Protein AF-A0AB39XCY2-F1 (afdb_monomer_lite)

Sequence (171 aa):
MATLGRAALGIFSALTLSGDTPQENKEQITVFRGTTFTDEHQVHDETGLLMSEAARRAYNEEMYISGDTGKAILAASRENLVCHSELLRKYGGETALAVAQSDGSFTSKEYPRSMFSVTTNESVARRFANGPGGKVYSATIPKGMLVRQPLSSSNESEYFVRGMWKFEELK

pLDDT: mean 83.66, std 20.18, range [32.53, 98.25]

Radius of gyration: 16.23 Å; chains: 1; bounding box: 49×41×36 Å

Secondary structure (DSSP, 8-state):
----------------SSS-PPP----EEEEEEEE--HHHHHHHHHHSEEE-HHHHHHHHHHHHHH--HHHHHHHHHHHHHHHHHHHHHHHTSHHHHHHHHHHS---TTTS--SEEEEES-HHHHHHHT-STT-EEEEEEEEGGGEEEP--TTS-S-EEEEESEEE-EEE-

Organism: NCBI:txid3237706

Structure (mmCIF, N/CA/C/O backbone):
data_AF-A0AB39XCY2-F1
#
_entry.id   AF-A0AB39XCY2-F1
#
loop_
_atom_site.group_PDB
_atom_site.id
_atom_site.type_symbol
_atom_site.label_atom_id
_atom_site.label_alt_id
_atom_site.label_comp_id
_atom_site.label_asym_id
_atom_site.label_entity_id
_atom_site.label_seq_id
_atom_site.pdbx_PDB_ins_code
_atom_site.Cartn_x
_atom_site.Cartn_y
_atom_site.Cartn_z
_atom_site.occupancy
_atom_site.B_iso_or_equiv
_atom_site.auth_seq_id
_atom_site.auth_comp_id
_atom_site.auth_asym_id
_atom_site.auth_atom_id
_atom_site.pdbx_PDB_model_num
ATOM 1 N N . MET A 1 1 ? -33.789 20.442 -12.674 1.00 39.72 1 MET A N 1
ATOM 2 C CA . MET A 1 1 ? -33.235 19.649 -11.559 1.00 39.72 1 MET A CA 1
ATOM 3 C C . MET A 1 1 ? -32.970 18.248 -12.076 1.00 39.72 1 MET A C 1
ATOM 5 O O . MET A 1 1 ? -33.926 17.557 -12.395 1.00 39.72 1 MET A O 1
ATOM 9 N N . ALA A 1 2 ? -31.705 17.870 -12.242 1.00 33.59 2 ALA A N 1
ATOM 10 C CA . ALA A 1 2 ? -31.316 16.525 -12.648 1.00 33.59 2 ALA A CA 1
ATOM 11 C C . ALA A 1 2 ? -30.176 16.069 -11.734 1.00 33.59 2 ALA A C 1
ATOM 13 O O . ALA A 1 2 ? -29.090 16.644 -11.735 1.00 33.59 2 ALA A O 1
ATOM 14 N N . THR A 1 3 ? -30.487 15.085 -10.899 1.00 37.97 3 THR A N 1
ATOM 15 C CA . THR A 1 3 ? -29.592 14.441 -9.942 1.00 37.97 3 THR A CA 1
ATOM 16 C C . THR A 1 3 ? -28.646 13.519 -10.710 1.00 37.97 3 THR A C 1
ATOM 18 O O . THR A 1 3 ? -29.040 12.427 -11.113 1.00 37.97 3 THR A O 1
ATOM 21 N N . LEU A 1 4 ? -27.411 13.963 -10.956 1.00 39.69 4 LEU A N 1
ATOM 22 C CA . LEU A 1 4 ? -26.360 13.112 -11.516 1.00 39.69 4 LEU A CA 1
ATOM 23 C C . LEU A 1 4 ? -25.779 12.231 -10.408 1.00 39.69 4 LEU A C 1
ATOM 25 O O . LEU A 1 4 ? -25.263 12.706 -9.397 1.00 39.69 4 LEU A O 1
ATOM 29 N N . GLY A 1 5 ? -25.970 10.929 -10.607 1.00 32.53 5 GLY A N 1
ATOM 30 C CA . GLY A 1 5 ? -25.652 9.864 -9.676 1.00 32.53 5 GLY A CA 1
ATOM 31 C C . GLY A 1 5 ? -24.167 9.741 -9.358 1.00 32.53 5 GLY A C 1
ATOM 32 O O . GLY A 1 5 ? -23.288 10.006 -10.175 1.00 32.53 5 GLY A O 1
ATOM 33 N N . ARG A 1 6 ? -23.929 9.274 -8.131 1.00 37.12 6 ARG A N 1
ATOM 34 C CA . ARG A 1 6 ? -22.653 8.790 -7.606 1.00 37.12 6 ARG A CA 1
ATOM 35 C C . ARG A 1 6 ? -22.004 7.816 -8.594 1.00 37.12 6 ARG A C 1
ATOM 37 O O . ARG A 1 6 ? -22.466 6.688 -8.743 1.00 37.12 6 ARG A O 1
ATOM 44 N N . ALA A 1 7 ? -20.913 8.242 -9.222 1.00 34.59 7 ALA A N 1
ATOM 45 C CA . ALA A 1 7 ? -20.006 7.349 -9.923 1.00 34.59 7 ALA A CA 1
ATOM 46 C C . ALA A 1 7 ? -19.269 6.493 -8.884 1.00 34.59 7 ALA A C 1
ATOM 48 O O . ALA A 1 7 ? -18.389 6.968 -8.166 1.00 34.59 7 ALA A O 1
ATOM 49 N N . ALA A 1 8 ? -19.661 5.226 -8.782 1.00 35.00 8 ALA A N 1
ATOM 50 C CA . ALA A 1 8 ? -18.823 4.202 -8.192 1.00 35.00 8 ALA A CA 1
ATOM 51 C C . ALA A 1 8 ? -17.599 4.036 -9.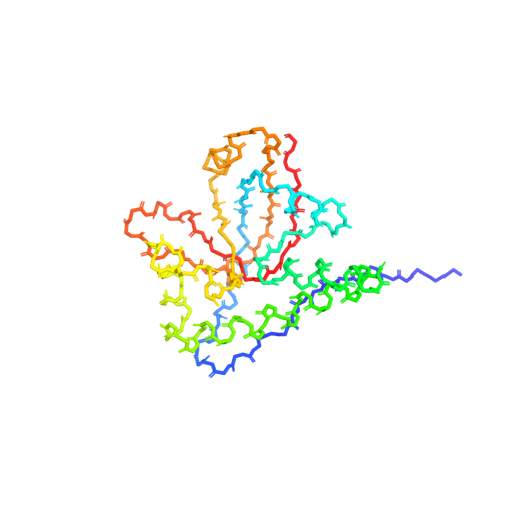106 1.00 35.00 8 ALA A C 1
ATOM 53 O O . ALA A 1 8 ? -17.699 3.422 -10.168 1.00 35.00 8 ALA A O 1
ATOM 54 N N . LEU A 1 9 ? -16.454 4.604 -8.714 1.00 34.31 9 LEU A N 1
ATOM 55 C CA . LEU A 1 9 ? -15.148 4.230 -9.260 1.00 34.31 9 LEU A CA 1
ATOM 56 C C . LEU A 1 9 ? -14.834 2.792 -8.811 1.00 34.31 9 LEU A C 1
ATOM 58 O O . LEU A 1 9 ? -14.054 2.547 -7.897 1.00 34.31 9 LEU A O 1
ATOM 62 N N . GLY A 1 10 ? -15.510 1.829 -9.434 1.00 33.56 10 GLY A N 1
ATOM 63 C CA . GLY A 1 10 ? -15.121 0.431 -9.430 1.00 33.56 10 GLY A CA 1
ATOM 64 C C . GLY A 1 10 ? -13.986 0.268 -10.427 1.00 33.56 10 GLY A C 1
ATOM 65 O O . GLY A 1 10 ? -14.223 0.139 -11.625 1.00 33.56 10 GLY A O 1
ATOM 66 N N . ILE A 1 11 ? -12.750 0.316 -9.936 1.00 40.50 11 ILE A N 1
ATOM 67 C CA . ILE A 1 11 ? -11.556 -0.035 -10.705 1.00 40.50 11 ILE A CA 1
ATOM 68 C C . ILE A 1 11 ? -11.608 -1.552 -10.932 1.00 40.50 11 ILE A C 1
ATOM 70 O O . ILE A 1 11 ? -11.100 -2.338 -10.141 1.00 40.50 11 ILE A O 1
ATOM 74 N N . PHE A 1 12 ? -12.289 -1.963 -12.000 1.00 41.84 12 PHE A N 1
ATOM 75 C CA . PHE A 1 12 ? -12.310 -3.327 -12.513 1.00 41.84 12 PHE A CA 1
ATOM 76 C C . PHE A 1 12 ? -11.740 -3.304 -13.925 1.00 41.84 12 PHE A C 1
ATOM 78 O O . PHE A 1 12 ? -12.428 -2.901 -14.858 1.00 41.84 12 PHE A O 1
ATOM 85 N N . SER A 1 13 ? -10.485 -3.726 -14.078 1.00 39.88 13 SER A N 1
ATOM 86 C CA . SER A 1 13 ? -9.981 -4.397 -15.285 1.00 39.88 13 SER A CA 1
ATOM 87 C C . SER A 1 13 ? -8.555 -4.883 -15.046 1.00 39.88 13 SER A C 1
ATOM 89 O O . SER A 1 13 ? -7.586 -4.179 -15.308 1.00 39.88 13 SER A O 1
ATOM 91 N N . ALA A 1 14 ? -8.442 -6.115 -14.561 1.00 38.50 14 ALA A N 1
ATOM 92 C CA . ALA A 1 14 ? -7.258 -6.944 -14.749 1.00 38.50 14 ALA A CA 1
ATOM 93 C C . ALA A 1 14 ? -7.716 -8.410 -14.852 1.00 38.50 14 ALA A C 1
ATOM 95 O O . ALA A 1 14 ? -7.595 -9.178 -13.904 1.00 38.50 14 ALA A O 1
ATOM 96 N N . LEU A 1 15 ? -8.305 -8.774 -15.998 1.00 40.78 15 LEU A N 1
ATOM 97 C CA . LEU A 1 15 ? -8.417 -10.170 -16.439 1.00 40.78 15 LEU A CA 1
ATOM 98 C C . LEU A 1 15 ? -7.172 -10.474 -17.293 1.00 40.78 15 LEU A C 1
ATOM 100 O O . LEU A 1 15 ? -7.006 -9.900 -18.365 1.00 40.78 15 LEU A O 1
ATOM 104 N N . THR A 1 16 ? -6.144 -11.090 -16.702 1.00 43.50 16 THR A N 1
ATOM 105 C CA . THR A 1 16 ? -5.833 -12.541 -16.695 1.00 43.50 16 THR A CA 1
ATOM 106 C C . THR A 1 16 ? -5.201 -13.045 -17.999 1.00 43.50 16 THR A C 1
ATOM 108 O O . THR A 1 16 ? -5.905 -13.456 -18.918 1.00 43.50 16 THR A O 1
ATOM 111 N N . LEU A 1 17 ? -3.859 -13.084 -18.031 1.00 35.25 17 LEU A N 1
ATOM 112 C CA . LEU A 1 17 ? -3.069 -13.897 -18.975 1.00 35.25 17 LEU A CA 1
ATOM 113 C C . LEU A 1 17 ? -2.401 -15.119 -18.305 1.00 35.25 17 LEU A C 1
ATOM 115 O O . LEU A 1 17 ? -1.628 -15.833 -18.934 1.00 35.25 17 LEU A O 1
ATOM 119 N N . SER A 1 18 ? -2.699 -15.371 -17.031 1.00 42.78 18 SER A N 1
ATOM 120 C CA . SER A 1 18 ? -2.378 -16.610 -16.320 1.00 42.78 18 SER A CA 1
ATOM 121 C C . SER A 1 18 ? -3.700 -17.305 -16.019 1.00 42.78 18 SER A C 1
ATOM 123 O O . SER A 1 18 ? -4.590 -16.675 -15.454 1.00 42.78 18 SER A O 1
ATOM 125 N N . GLY A 1 19 ? -3.858 -18.567 -16.419 1.00 38.28 19 GLY A N 1
ATOM 126 C CA . GLY A 1 19 ? -5.100 -19.353 -16.326 1.00 38.28 19 GLY A CA 1
ATOM 127 C C . GLY A 1 19 ? -5.660 -19.611 -14.919 1.00 38.28 19 GLY A C 1
ATOM 128 O O . GLY A 1 19 ? -6.520 -20.470 -14.775 1.00 38.28 19 GLY A O 1
ATOM 129 N N . ASP A 1 20 ? -5.226 -18.861 -13.910 1.00 40.34 20 ASP A N 1
ATOM 130 C CA . ASP A 1 20 ? -5.837 -18.791 -12.589 1.00 40.34 20 ASP A CA 1
ATOM 131 C C .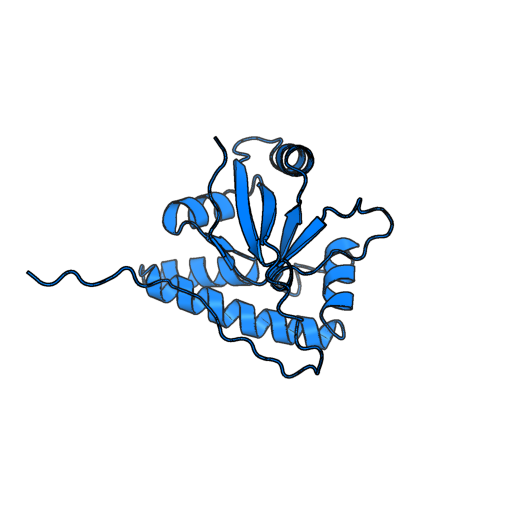 ASP A 1 20 ? -6.778 -17.587 -12.562 1.00 40.34 20 ASP A C 1
ATOM 133 O O . ASP A 1 20 ? -6.404 -16.476 -12.186 1.00 40.34 20 ASP A O 1
ATOM 137 N N . THR A 1 21 ? -8.015 -17.776 -13.022 1.00 47.56 21 THR A N 1
ATOM 138 C CA . THR A 1 21 ? -9.059 -16.779 -12.763 1.00 47.56 21 THR A CA 1
ATOM 139 C C . THR A 1 21 ? -9.325 -16.795 -11.257 1.00 47.56 21 THR A C 1
ATOM 141 O O . THR A 1 21 ? -9.702 -17.853 -10.743 1.00 47.56 21 THR A O 1
ATOM 144 N N . PRO A 1 22 ? -9.151 -15.678 -10.524 1.00 50.78 22 PRO A N 1
ATOM 145 C CA . PRO A 1 22 ? -9.554 -15.632 -9.128 1.00 50.78 22 PRO A CA 1
ATOM 146 C C . PRO A 1 22 ? -11.038 -15.991 -9.074 1.00 50.78 22 PRO A C 1
ATOM 148 O O . PRO A 1 22 ? -11.855 -15.322 -9.710 1.00 50.78 22 PRO A O 1
ATOM 151 N N . GLN A 1 23 ? -11.399 -17.071 -8.373 1.00 50.81 23 GLN A N 1
ATOM 152 C CA . GLN A 1 23 ? -12.803 -17.334 -8.066 1.00 50.81 23 GLN A CA 1
ATOM 153 C C . GLN A 1 23 ? -13.373 -16.048 -7.459 1.00 50.81 23 GLN A C 1
ATOM 155 O O . GLN A 1 23 ? -12.795 -15.524 -6.503 1.00 50.81 23 GLN A O 1
ATOM 160 N N . GLU A 1 24 ? -14.479 -15.532 -8.014 1.00 57.38 24 GLU A N 1
ATOM 161 C CA . GLU A 1 24 ? -15.250 -14.435 -7.418 1.00 57.38 24 GLU A CA 1
ATOM 162 C C . GLU A 1 24 ? -15.829 -14.915 -6.078 1.00 57.38 24 GLU A C 1
ATOM 164 O O . GLU A 1 24 ? -17.021 -15.187 -5.934 1.00 57.38 24 GLU A O 1
ATOM 169 N N . ASN A 1 25 ? -14.979 -15.054 -5.064 1.00 67.81 25 ASN A N 1
ATOM 170 C CA . ASN A 1 25 ? -15.431 -15.199 -3.705 1.00 67.81 25 ASN A CA 1
ATOM 171 C C . ASN A 1 25 ? -15.914 -13.817 -3.252 1.00 67.81 25 ASN A C 1
ATOM 173 O O . ASN A 1 25 ? -15.118 -12.932 -2.925 1.00 67.81 25 ASN A O 1
ATOM 177 N N . LYS A 1 26 ? -17.238 -13.648 -3.298 1.00 79.44 26 LYS A N 1
ATOM 178 C CA . LYS A 1 26 ? -17.954 -12.430 -2.895 1.00 79.44 26 LYS A CA 1
ATOM 179 C C . LYS A 1 26 ? -18.053 -12.273 -1.377 1.00 79.44 26 LYS A C 1
ATOM 181 O O . LYS A 1 26 ? -18.584 -11.258 -0.929 1.00 79.44 26 LYS A O 1
ATOM 186 N N . GLU A 1 27 ? -17.563 -13.247 -0.604 1.00 89.44 27 GLU A N 1
ATOM 187 C CA . GLU A 1 27 ? -17.398 -13.135 0.845 1.00 89.44 27 GLU A CA 1
ATOM 188 C C . GLU A 1 27 ? -16.601 -11.866 1.153 1.00 89.44 27 GLU A C 1
ATOM 190 O O . GLU A 1 27 ? -15.465 -11.695 0.708 1.00 89.44 27 GLU A O 1
ATOM 195 N N . GLN A 1 28 ? -17.237 -10.948 1.870 1.00 93.06 28 GLN A N 1
ATOM 196 C CA . GLN A 1 28 ? -16.620 -9.705 2.303 1.00 93.06 28 GLN A CA 1
ATOM 197 C C . GLN A 1 28 ? -15.853 -9.968 3.590 1.00 93.06 28 GLN A C 1
ATOM 199 O O . GLN A 1 28 ? -16.388 -10.576 4.516 1.00 93.06 28 GLN A O 1
ATOM 204 N N . ILE A 1 29 ? -14.619 -9.484 3.659 1.00 94.56 29 ILE A N 1
ATOM 205 C CA . ILE A 1 29 ? -13.795 -9.586 4.855 1.00 94.56 29 ILE A CA 1
ATOM 206 C C . ILE A 1 29 ? -13.244 -8.214 5.227 1.00 94.56 29 ILE A C 1
ATOM 208 O O . ILE A 1 29 ? -12.824 -7.437 4.366 1.00 94.56 29 ILE A O 1
ATOM 212 N N . THR A 1 30 ? -13.265 -7.911 6.522 1.00 96.25 30 THR A N 1
ATOM 213 C CA . THR A 1 30 ? -12.646 -6.698 7.052 1.00 96.25 30 THR A CA 1
ATOM 214 C C . THR A 1 30 ? -11.159 -6.936 7.241 1.00 96.25 30 THR A C 1
ATOM 216 O O . THR A 1 30 ? -10.746 -7.891 7.900 1.00 96.25 30 THR A O 1
ATOM 219 N N . VAL A 1 31 ? -10.357 -6.046 6.672 1.00 96.69 31 VAL A N 1
ATOM 220 C CA . VAL A 1 31 ? -8.906 -6.039 6.813 1.00 96.69 31 VAL A CA 1
ATOM 221 C C . VAL A 1 31 ? -8.434 -4.704 7.365 1.00 96.69 31 VAL A C 1
ATOM 223 O O . VAL A 1 31 ? -9.082 -3.669 7.207 1.00 96.69 31 VAL A O 1
ATOM 226 N N . PHE A 1 32 ? -7.266 -4.740 7.984 1.00 97.50 32 PHE A N 1
ATOM 227 C CA . PHE A 1 32 ? -6.636 -3.643 8.686 1.00 97.50 32 PHE A CA 1
ATOM 228 C C . PHE A 1 32 ? -5.200 -3.464 8.205 1.00 97.50 32 PHE A C 1
ATOM 230 O O . PHE A 1 32 ? -4.490 -4.434 7.927 1.00 97.50 32 PHE A O 1
ATOM 237 N N . ARG A 1 33 ? -4.743 -2.217 8.153 1.00 96.69 33 ARG A N 1
ATOM 238 C CA . ARG A 1 33 ? -3.347 -1.866 7.893 1.00 96.69 33 ARG A CA 1
ATOM 239 C C . ARG A 1 33 ? -2.883 -0.872 8.938 1.00 96.69 33 ARG A C 1
ATOM 241 O O . ARG A 1 33 ? -3.416 0.225 9.013 1.00 96.69 33 ARG A O 1
ATOM 248 N N . GLY A 1 34 ? -1.883 -1.253 9.719 1.00 96.56 34 GLY A N 1
ATOM 249 C CA . GLY A 1 34 ? -1.138 -0.313 10.546 1.00 96.56 34 GLY A CA 1
ATOM 250 C C . GLY A 1 34 ? 0.147 0.085 9.849 1.00 96.56 34 GLY A C 1
ATOM 251 O O . GLY A 1 34 ? 0.808 -0.764 9.250 1.00 96.56 34 GLY A O 1
ATOM 252 N N . THR A 1 35 ? 0.485 1.364 9.900 1.00 95.50 35 THR A N 1
ATOM 253 C CA . THR A 1 35 ? 1.677 1.898 9.241 1.00 95.50 35 THR A CA 1
ATOM 254 C C . THR A 1 35 ? 2.128 3.174 9.940 1.00 95.50 35 THR A C 1
ATOM 256 O O . THR A 1 35 ? 1.311 3.883 10.525 1.00 95.50 35 THR A O 1
ATOM 259 N N . THR A 1 36 ? 3.427 3.448 9.892 1.00 95.38 36 THR A N 1
ATOM 260 C CA . THR A 1 36 ? 4.050 4.702 10.349 1.00 95.38 36 THR A CA 1
ATOM 261 C C . THR A 1 36 ? 4.637 5.494 9.177 1.00 95.38 36 THR A C 1
ATOM 263 O O . THR A 1 36 ? 5.393 6.444 9.377 1.00 95.38 36 THR A O 1
ATOM 266 N N . PHE A 1 37 ? 4.368 5.071 7.935 1.00 92.19 37 PHE A N 1
ATOM 267 C CA . PHE A 1 37 ? 4.915 5.715 6.747 1.00 92.19 37 PHE A CA 1
ATOM 268 C C . PHE A 1 37 ? 4.154 7.004 6.433 1.00 92.19 37 PHE A C 1
ATOM 270 O O . PHE A 1 37 ? 3.038 6.959 5.920 1.00 92.19 37 PHE A O 1
ATOM 277 N N . THR A 1 38 ? 4.806 8.147 6.651 1.00 92.69 38 THR A N 1
ATOM 278 C CA . THR A 1 38 ? 4.250 9.484 6.386 1.00 92.69 38 THR A CA 1
ATOM 279 C C . THR A 1 38 ? 3.666 9.621 4.982 1.00 92.69 38 THR A C 1
ATOM 281 O O . THR A 1 38 ? 2.550 10.106 4.839 1.00 92.69 38 THR A O 1
ATOM 284 N N . ASP A 1 39 ? 4.356 9.120 3.955 1.00 91.88 39 ASP A N 1
ATOM 285 C CA . ASP A 1 39 ? 3.870 9.200 2.573 1.00 91.88 39 ASP A CA 1
ATOM 286 C C . ASP A 1 39 ? 2.583 8.386 2.349 1.00 91.88 39 ASP A C 1
ATOM 288 O O . ASP A 1 39 ? 1.769 8.743 1.506 1.00 91.88 39 ASP A O 1
ATOM 292 N N . GLU A 1 40 ? 2.377 7.274 3.072 1.00 94.25 40 GLU A N 1
ATOM 293 C CA . GLU A 1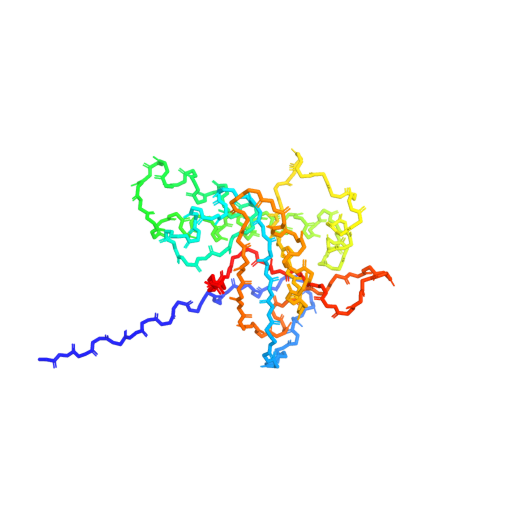 40 ? 1.085 6.566 3.022 1.00 94.25 40 GLU A CA 1
ATOM 294 C C . GLU A 1 40 ? -0.025 7.396 3.664 1.00 94.25 40 GLU A C 1
ATOM 296 O O . GLU A 1 40 ? -1.133 7.430 3.136 1.00 94.25 40 GLU A O 1
ATOM 301 N N . HIS A 1 41 ? 0.274 8.079 4.771 1.00 95.69 41 HIS A N 1
ATOM 302 C CA . HIS A 1 41 ? -0.685 8.952 5.442 1.00 95.69 41 HIS A CA 1
ATOM 303 C C . HIS A 1 41 ? -1.089 10.125 4.558 1.00 95.69 41 HIS A C 1
ATOM 305 O O . HIS A 1 41 ? -2.278 10.361 4.387 1.00 95.69 41 HIS A O 1
ATOM 311 N N . GLN A 1 42 ? -0.118 10.800 3.941 1.00 95.25 42 GLN A N 1
ATOM 312 C CA . GLN A 1 42 ? -0.382 11.930 3.058 1.00 95.25 42 GLN A CA 1
ATOM 313 C C . GLN A 1 42 ? -1.265 11.527 1.869 1.00 95.25 42 GLN A C 1
ATOM 315 O O . GLN A 1 42 ? -2.288 12.158 1.617 1.00 95.25 42 GLN A O 1
ATOM 320 N N . VAL A 1 43 ? -0.903 10.454 1.159 1.00 96.25 43 VAL A N 1
ATOM 321 C CA . VAL A 1 43 ? -1.686 9.992 0.003 1.00 96.25 43 VAL A CA 1
ATOM 322 C C . VAL A 1 43 ? -3.096 9.577 0.419 1.00 96.25 43 VAL A C 1
ATOM 324 O O . VAL A 1 43 ? -4.057 9.843 -0.307 1.00 96.25 43 VAL A O 1
ATOM 327 N N . HIS A 1 44 ? -3.249 8.963 1.593 1.00 97.75 44 HIS A N 1
ATOM 328 C CA . HIS A 1 44 ? -4.566 8.637 2.130 1.00 97.75 44 HIS A CA 1
ATOM 329 C C . HIS A 1 44 ? -5.379 9.887 2.477 1.00 97.75 44 HIS A C 1
ATOM 331 O O . HIS A 1 44 ? -6.538 9.964 2.078 1.00 97.75 44 HIS A O 1
ATOM 337 N N . ASP A 1 45 ? -4.785 10.882 3.133 1.00 96.88 45 ASP A N 1
ATOM 338 C CA . ASP A 1 45 ? -5.466 12.131 3.492 1.00 96.88 45 ASP A CA 1
ATOM 339 C C . ASP A 1 45 ? -5.950 12.889 2.231 1.00 96.88 45 ASP A C 1
ATOM 341 O O . ASP A 1 45 ? -7.023 13.495 2.237 1.00 96.88 45 ASP A O 1
ATOM 345 N N . GLU A 1 46 ? -5.204 12.806 1.123 1.00 95.25 46 GLU A N 1
ATOM 346 C CA . GLU A 1 46 ? -5.544 13.433 -0.163 1.00 95.25 46 GLU A CA 1
ATOM 347 C C . GLU A 1 46 ? -6.602 12.659 -0.973 1.00 95.25 46 GLU A C 1
ATOM 349 O O . GLU A 1 46 ? -7.421 13.263 -1.668 1.00 95.25 46 GLU A O 1
ATOM 354 N N . THR A 1 47 ? -6.588 11.322 -0.922 1.00 96.88 47 THR A N 1
ATOM 355 C CA . THR A 1 47 ? -7.333 10.480 -1.886 1.00 96.88 47 THR A CA 1
ATOM 356 C C . THR A 1 47 ? -8.312 9.487 -1.255 1.00 96.88 47 THR A C 1
ATOM 358 O O . THR A 1 47 ? -9.186 8.944 -1.935 1.00 96.88 47 THR A O 1
ATOM 361 N N . GLY A 1 48 ? -8.166 9.201 0.037 1.00 97.56 48 GLY A N 1
ATOM 362 C CA . GLY A 1 48 ? -8.807 8.086 0.736 1.00 97.56 48 GLY A CA 1
ATOM 363 C C . GLY A 1 48 ? -8.273 6.702 0.342 1.00 97.56 48 GLY A C 1
ATOM 364 O O . GLY A 1 48 ? -8.855 5.687 0.737 1.00 97.56 48 GLY A O 1
ATOM 365 N N . LEU A 1 49 ? -7.204 6.629 -0.457 1.00 97.94 49 LEU A N 1
ATOM 366 C CA . LEU A 1 49 ? -6.604 5.382 -0.926 1.00 97.94 49 LEU A CA 1
ATOM 367 C C . LEU A 1 49 ? -5.340 5.053 -0.131 1.00 97.94 49 LEU A C 1
ATOM 369 O O . LEU A 1 49 ? -4.513 5.919 0.137 1.00 97.94 49 LEU A O 1
ATOM 373 N N . LEU A 1 50 ? -5.153 3.770 0.169 1.00 97.94 50 LEU A N 1
ATOM 374 C CA . LEU A 1 50 ? -3.827 3.225 0.442 1.00 97.94 50 LEU A CA 1
ATOM 375 C C . LEU A 1 50 ? -3.294 2.600 -0.837 1.00 97.94 50 LEU A C 1
ATOM 377 O O . LEU A 1 50 ? -4.034 1.942 -1.571 1.00 97.94 50 LEU A O 1
ATOM 381 N N . MET A 1 51 ? -2.011 2.825 -1.099 1.00 97.75 51 MET A N 1
ATOM 382 C CA . MET A 1 51 ? -1.345 2.455 -2.339 1.00 97.75 51 MET A CA 1
ATOM 383 C C . MET A 1 51 ? -0.130 1.574 -2.049 1.00 97.75 51 MET A C 1
ATOM 385 O O . MET A 1 51 ? 0.573 1.756 -1.055 1.00 97.75 51 MET A O 1
ATOM 389 N N . SER A 1 52 ? 0.136 0.635 -2.951 1.00 95.75 52 SER A N 1
ATOM 390 C CA . SER A 1 52 ? 1.386 -0.105 -3.027 1.00 95.75 52 SER A CA 1
ATOM 391 C C . SER A 1 52 ? 2.540 0.867 -3.257 1.00 95.75 52 SER A C 1
ATOM 393 O O . SER A 1 52 ? 2.360 2.019 -3.653 1.00 95.75 52 SER A O 1
ATOM 395 N N . GLU A 1 53 ? 3.758 0.398 -3.034 1.00 94.88 53 GLU A N 1
ATOM 396 C CA . GLU A 1 53 ? 4.946 1.221 -3.222 1.00 94.88 53 GLU A CA 1
ATOM 397 C C . GLU A 1 53 ? 5.098 1.695 -4.677 1.00 94.88 53 GLU A C 1
ATOM 399 O O . GLU A 1 53 ? 5.403 2.866 -4.901 1.00 94.88 53 GLU A O 1
ATOM 404 N N . ALA A 1 54 ? 4.827 0.821 -5.654 1.00 95.81 54 ALA A N 1
ATOM 405 C CA . ALA A 1 54 ? 4.848 1.169 -7.076 1.00 95.81 54 ALA A CA 1
ATOM 406 C C . ALA A 1 54 ? 3.792 2.235 -7.414 1.00 95.81 54 ALA A C 1
ATOM 408 O O . ALA A 1 54 ? 4.115 3.257 -8.017 1.00 95.81 54 ALA A O 1
ATOM 409 N N . ALA A 1 55 ? 2.553 2.035 -6.952 1.00 97.56 55 ALA A N 1
ATOM 410 C CA . ALA A 1 55 ? 1.459 2.980 -7.162 1.00 97.56 55 ALA A CA 1
ATOM 411 C C . ALA A 1 55 ? 1.761 4.347 -6.530 1.00 97.56 55 ALA A C 1
ATOM 413 O O . ALA A 1 55 ? 1.626 5.377 -7.185 1.00 97.56 55 ALA A O 1
ATOM 414 N N . ARG A 1 56 ? 2.226 4.363 -5.277 1.00 96.62 56 ARG A N 1
ATOM 415 C CA . ARG A 1 56 ? 2.519 5.593 -4.532 1.00 96.62 56 ARG A CA 1
ATOM 416 C C . ARG A 1 56 ? 3.641 6.410 -5.173 1.00 96.62 56 ARG A C 1
ATOM 418 O O . ARG A 1 56 ? 3.549 7.631 -5.226 1.00 96.62 56 ARG A O 1
ATOM 425 N N . ARG A 1 57 ? 4.692 5.753 -5.679 1.00 95.88 57 ARG A N 1
ATOM 426 C CA . ARG A 1 57 ? 5.785 6.437 -6.390 1.00 95.88 57 ARG A C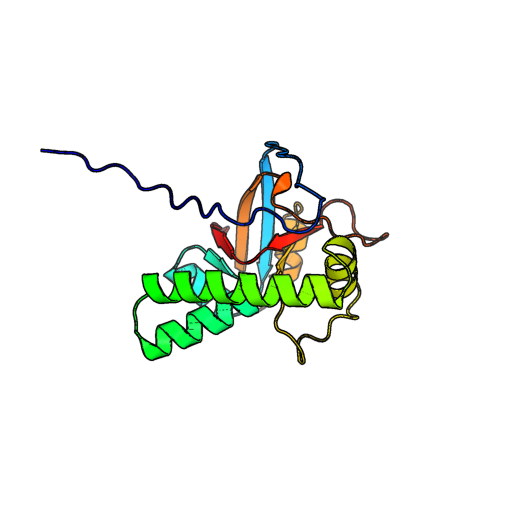A 1
ATOM 427 C C . ARG A 1 57 ? 5.274 7.157 -7.637 1.00 95.88 57 ARG A C 1
ATOM 429 O O . ARG A 1 57 ? 5.541 8.344 -7.783 1.00 95.88 57 ARG A O 1
ATOM 436 N N . ALA A 1 58 ? 4.499 6.466 -8.473 1.00 97.25 58 ALA A N 1
ATOM 437 C CA . ALA A 1 58 ? 3.910 7.060 -9.672 1.00 97.25 58 ALA A CA 1
ATOM 438 C C . ALA A 1 58 ? 2.876 8.150 -9.354 1.00 97.25 58 ALA A C 1
ATOM 440 O O . ALA A 1 58 ? 2.830 9.159 -10.051 1.00 97.25 58 ALA A O 1
ATOM 441 N N . TYR A 1 59 ? 2.087 7.986 -8.285 1.00 98.25 59 TYR A N 1
ATOM 442 C CA . TYR A 1 59 ? 1.195 9.040 -7.797 1.00 98.25 59 TYR A CA 1
ATOM 443 C C . TYR A 1 59 ? 1.983 10.313 -7.466 1.00 98.25 59 TYR A C 1
ATOM 445 O O . TYR A 1 59 ? 1.673 11.377 -7.992 1.00 98.25 59 TYR A O 1
ATOM 453 N N . ASN A 1 60 ? 3.029 10.202 -6.642 1.00 96.88 60 ASN A N 1
ATOM 454 C CA . ASN A 1 60 ? 3.825 11.352 -6.208 1.00 96.88 60 ASN A CA 1
ATOM 455 C C . ASN A 1 60 ? 4.534 12.047 -7.381 1.00 96.88 60 ASN A C 1
ATOM 457 O O . ASN A 1 60 ? 4.596 13.275 -7.423 1.00 96.88 60 ASN A O 1
ATOM 461 N N . GLU A 1 61 ? 5.051 11.276 -8.338 1.00 97.44 61 GLU A N 1
ATOM 462 C CA . GLU A 1 61 ? 5.699 11.811 -9.538 1.00 97.44 61 GLU A CA 1
ATOM 463 C C . GLU A 1 61 ? 4.710 12.574 -10.430 1.00 97.44 61 GLU A C 1
ATOM 465 O O . GLU A 1 61 ? 4.958 13.724 -10.791 1.00 97.44 61 GLU A O 1
ATOM 470 N N . GLU A 1 62 ? 3.546 11.992 -10.724 1.00 98.12 62 GLU A N 1
ATOM 471 C CA . GLU A 1 62 ? 2.530 12.656 -11.546 1.00 98.12 62 GLU A CA 1
ATOM 472 C C . GLU A 1 62 ? 1.895 13.853 -10.822 1.00 98.12 62 GLU A C 1
ATOM 474 O O . GLU A 1 62 ? 1.588 14.861 -11.462 1.00 98.12 62 GLU A O 1
ATOM 479 N N . MET A 1 63 ? 1.740 13.796 -9.493 1.00 97.88 63 MET A N 1
ATOM 480 C CA . MET A 1 63 ? 1.323 14.951 -8.688 1.00 97.88 63 MET A CA 1
ATOM 481 C C . MET A 1 63 ? 2.329 16.095 -8.793 1.00 97.88 63 MET A C 1
ATOM 483 O O . MET A 1 63 ? 1.923 17.245 -8.945 1.00 97.88 63 MET A O 1
ATOM 487 N N . TYR A 1 64 ? 3.629 15.796 -8.755 1.00 97.00 64 TYR A N 1
ATOM 488 C CA . TYR A 1 64 ? 4.675 16.802 -8.921 1.00 97.00 64 TYR A CA 1
ATOM 489 C C . TYR A 1 64 ? 4.649 17.445 -10.317 1.00 97.00 64 TYR A C 1
ATOM 491 O O . TYR A 1 64 ? 4.832 18.654 -10.443 1.00 97.00 64 TYR A O 1
ATOM 499 N N . ILE A 1 65 ? 4.397 16.652 -11.362 1.00 97.69 65 ILE A N 1
ATOM 500 C CA . ILE A 1 65 ? 4.384 17.118 -12.756 1.00 97.69 65 ILE A CA 1
ATOM 501 C C . ILE A 1 65 ? 3.116 17.917 -13.081 1.00 97.69 65 ILE A C 1
ATOM 503 O O . ILE A 1 65 ? 3.186 18.965 -13.723 1.00 97.69 65 ILE A O 1
ATOM 507 N N . SER A 1 66 ? 1.949 17.399 -12.695 1.00 97.50 66 SER A N 1
ATOM 508 C CA . SER A 1 66 ? 0.654 17.886 -13.184 1.00 97.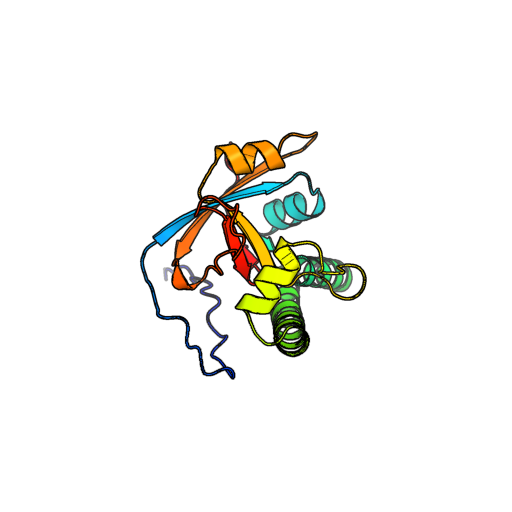50 66 SER A CA 1
ATOM 509 C C . SER A 1 66 ? -0.158 18.665 -12.151 1.00 97.50 66 SER A C 1
ATOM 511 O O . SER A 1 66 ? -1.011 19.463 -12.540 1.00 97.50 66 SER A O 1
ATOM 513 N N . GLY A 1 67 ? 0.063 18.415 -10.856 1.00 96.38 67 GLY A N 1
ATOM 514 C CA . GLY A 1 67 ? -0.793 18.900 -9.771 1.00 96.38 67 GLY A CA 1
ATOM 515 C C . GLY A 1 67 ? -2.229 18.357 -9.796 1.00 96.38 67 GLY A C 1
ATOM 516 O O . GLY A 1 67 ? -3.078 18.870 -9.070 1.00 96.38 67 GLY A O 1
ATOM 517 N N . ASP A 1 68 ? -2.530 17.357 -10.633 1.00 97.50 68 ASP A N 1
ATOM 518 C CA . ASP A 1 68 ? -3.876 16.820 -10.841 1.00 97.50 68 ASP A CA 1
ATOM 519 C C . ASP A 1 68 ? -4.015 15.429 -10.204 1.00 97.50 68 ASP A C 1
ATOM 521 O O . ASP A 1 68 ? -3.474 14.432 -10.692 1.00 97.50 68 ASP A O 1
ATOM 525 N N . THR A 1 69 ? -4.804 15.350 -9.130 1.00 96.88 69 THR A N 1
ATOM 526 C CA . THR A 1 69 ? -5.055 14.108 -8.383 1.00 96.88 69 THR A CA 1
ATOM 527 C C . THR A 1 69 ? -5.662 13.004 -9.252 1.00 96.88 69 THR A C 1
ATOM 529 O O . THR A 1 69 ? -5.342 11.827 -9.079 1.00 96.88 69 THR A O 1
ATOM 532 N N . GLY A 1 70 ? -6.531 13.350 -10.206 1.00 96.12 70 GLY A N 1
ATOM 533 C CA . GLY A 1 70 ? -7.161 12.377 -11.096 1.00 96.12 70 GLY A CA 1
ATOM 534 C C . GLY A 1 70 ? -6.148 11.735 -12.041 1.00 96.12 70 GLY A C 1
ATOM 535 O O . GLY A 1 70 ? -6.125 10.510 -12.183 1.00 96.12 70 GLY A O 1
ATOM 536 N N . LYS A 1 71 ? -5.267 12.543 -12.644 1.00 97.81 71 LYS A N 1
ATOM 537 C CA . LYS A 1 71 ? -4.156 12.039 -13.466 1.00 97.81 71 LYS A CA 1
ATOM 538 C C . LYS A 1 71 ? -3.188 11.198 -12.646 1.00 97.81 71 LYS A C 1
ATOM 540 O O . LYS A 1 71 ? -2.818 10.114 -13.096 1.00 97.81 71 LYS A O 1
ATOM 545 N N . ALA A 1 72 ? -2.855 11.635 -11.435 1.00 98.00 72 ALA A N 1
ATOM 546 C CA . ALA A 1 72 ? -1.948 10.910 -10.556 1.00 98.00 72 ALA A CA 1
ATOM 547 C C . ALA A 1 72 ? -2.482 9.534 -10.140 1.00 98.00 72 ALA A C 1
ATOM 549 O O . ALA A 1 72 ? -1.744 8.550 -10.181 1.00 98.00 72 ALA A O 1
ATOM 550 N N . ILE A 1 73 ? -3.777 9.413 -9.829 1.00 97.81 73 ILE A N 1
ATOM 551 C CA . ILE A 1 73 ? -4.407 8.112 -9.546 1.00 97.81 73 ILE A CA 1
ATOM 552 C C . ILE A 1 73 ? -4.373 7.202 -10.787 1.00 97.81 73 ILE A C 1
ATOM 554 O O . ILE A 1 73 ? -4.109 6.002 -10.674 1.00 97.81 73 ILE A O 1
ATOM 558 N N . LEU A 1 74 ? -4.607 7.749 -11.986 1.00 97.75 74 LEU A N 1
ATOM 559 C CA . LEU A 1 74 ? -4.514 6.976 -13.229 1.00 97.75 74 LEU A CA 1
ATOM 560 C C . LEU A 1 74 ? -3.079 6.504 -13.507 1.00 97.75 74 LEU A C 1
ATOM 562 O O . LEU A 1 74 ? -2.892 5.354 -13.911 1.00 97.75 74 LEU A O 1
ATOM 566 N N . ALA A 1 75 ? -2.076 7.354 -13.271 1.00 97.69 75 ALA A N 1
ATOM 567 C CA . ALA A 1 75 ? -0.663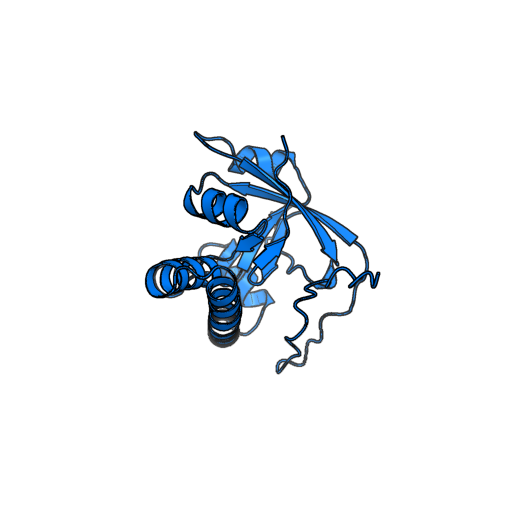 6.997 -13.382 1.00 97.69 75 ALA A CA 1
ATOM 568 C C . ALA A 1 75 ? -0.291 5.888 -12.385 1.00 97.69 75 ALA A C 1
ATOM 570 O O . ALA A 1 75 ? 0.245 4.857 -12.788 1.00 97.69 75 ALA A O 1
ATOM 571 N N . ALA A 1 76 ? -0.688 6.036 -11.118 1.00 97.62 76 ALA A N 1
ATOM 572 C CA . ALA A 1 76 ? -0.495 5.041 -10.065 1.00 97.62 76 ALA A CA 1
ATOM 573 C C . ALA A 1 76 ? -1.087 3.669 -10.423 1.00 97.62 76 ALA A C 1
ATOM 575 O O . ALA A 1 76 ? -0.440 2.635 -10.242 1.00 97.62 76 ALA A O 1
ATOM 576 N N . SER A 1 77 ? -2.307 3.652 -10.971 1.00 97.12 77 SER A N 1
ATOM 577 C CA . SER A 1 77 ? -2.967 2.422 -11.418 1.00 97.12 77 SER A CA 1
ATOM 578 C C . SER A 1 77 ? -2.189 1.722 -12.534 1.00 97.12 77 SER A C 1
ATOM 580 O O . SER A 1 77 ? -1.958 0.513 -12.459 1.00 97.12 77 SER A O 1
ATOM 582 N N . ARG A 1 78 ? -1.775 2.482 -13.557 1.00 97.25 78 ARG A N 1
ATOM 583 C CA . ARG A 1 78 ? -1.046 1.960 -14.721 1.00 97.25 78 ARG A CA 1
ATOM 584 C C . ARG A 1 78 ? 0.316 1.414 -14.326 1.00 97.25 78 ARG A C 1
ATOM 586 O O . ARG A 1 78 ? 0.629 0.279 -14.676 1.00 97.25 78 ARG A O 1
ATOM 593 N N . GLU A 1 79 ? 1.081 2.187 -13.563 1.00 96.69 79 GLU A N 1
ATOM 594 C CA . GLU A 1 79 ? 2.422 1.788 -13.143 1.00 96.69 79 GLU A CA 1
ATOM 595 C C . GLU A 1 79 ? 2.375 0.531 -12.278 1.00 96.69 79 GLU A C 1
ATOM 597 O O . GLU A 1 79 ? 3.132 -0.416 -12.491 1.00 96.69 79 GLU A O 1
ATOM 602 N N . ASN A 1 80 ? 1.421 0.457 -11.346 1.00 97.00 80 ASN A N 1
ATOM 603 C CA . ASN A 1 80 ? 1.271 -0.744 -10.543 1.00 97.00 80 ASN A CA 1
ATOM 604 C C . ASN A 1 80 ? 0.923 -1.971 -11.391 1.00 97.00 80 ASN A C 1
ATOM 606 O O . ASN A 1 80 ? 1.422 -3.051 -11.095 1.00 97.00 80 ASN A O 1
ATOM 610 N N . LEU A 1 81 ? 0.082 -1.839 -12.421 1.00 96.25 81 LEU A N 1
ATOM 611 C CA . LEU A 1 81 ? -0.260 -2.960 -13.299 1.00 96.25 81 LEU A CA 1
ATOM 612 C C . LEU A 1 81 ? 0.969 -3.484 -14.057 1.00 96.25 81 LEU A C 1
ATOM 614 O O . LEU A 1 81 ? 1.176 -4.699 -14.118 1.00 96.25 81 LEU A O 1
ATOM 618 N N . VAL A 1 82 ? 1.789 -2.578 -14.599 1.00 95.69 82 VAL A N 1
ATOM 619 C CA . VAL A 1 82 ? 3.041 -2.924 -15.289 1.00 95.69 82 VAL A CA 1
ATOM 620 C C . VAL A 1 82 ? 3.994 -3.614 -14.316 1.00 95.69 82 VAL A C 1
ATOM 622 O O . VAL A 1 82 ? 4.372 -4.766 -14.538 1.00 95.69 82 VAL A O 1
ATOM 625 N N . CYS A 1 83 ? 4.281 -2.972 -13.183 1.00 95.25 83 CYS A N 1
ATOM 626 C CA . CYS A 1 83 ? 5.160 -3.508 -12.149 1.00 95.25 83 CYS A CA 1
ATOM 627 C C . CYS A 1 83 ? 4.673 -4.867 -11.619 1.00 95.25 83 CYS A C 1
ATOM 629 O O . CYS A 1 83 ? 5.455 -5.807 -11.482 1.00 95.25 83 CYS A O 1
ATOM 631 N N . HIS A 1 84 ? 3.371 -5.022 -11.357 1.00 95.50 84 HIS A N 1
ATOM 632 C CA . HIS A 1 84 ? 2.804 -6.288 -10.896 1.00 95.50 84 HIS A CA 1
ATOM 633 C C . HIS A 1 84 ? 3.009 -7.399 -11.926 1.00 95.50 84 HIS A C 1
ATOM 635 O O . HIS A 1 84 ? 3.466 -8.480 -11.570 1.00 95.50 84 HIS A O 1
ATOM 641 N N . SER A 1 85 ? 2.756 -7.120 -13.205 1.00 95.19 85 SER A N 1
ATOM 642 C CA . SER A 1 85 ? 2.940 -8.093 -14.289 1.00 95.19 85 SER A CA 1
ATOM 643 C C . SER A 1 85 ? 4.401 -8.535 -14.428 1.00 95.19 85 SER A C 1
ATOM 645 O O . SER A 1 85 ? 4.687 -9.722 -14.600 1.00 95.19 85 SER A O 1
ATOM 647 N N . GLU A 1 86 ? 5.347 -7.603 -14.303 1.00 93.69 86 GLU A N 1
ATOM 648 C CA . GLU A 1 86 ? 6.778 -7.916 -14.319 1.00 93.69 86 GLU A CA 1
ATOM 649 C C . GLU A 1 86 ? 7.199 -8.776 -13.129 1.00 93.69 86 GLU A C 1
ATOM 651 O O . GLU A 1 86 ? 7.938 -9.748 -13.300 1.00 93.69 86 GLU A O 1
ATOM 656 N N . LEU A 1 87 ? 6.688 -8.457 -11.940 1.00 93.25 87 LEU A N 1
ATOM 657 C CA . LEU A 1 87 ? 6.939 -9.220 -10.725 1.00 93.25 87 LEU A CA 1
ATOM 658 C C . LEU A 1 87 ? 6.355 -10.634 -10.815 1.00 93.25 87 LEU A C 1
ATOM 660 O O . LEU A 1 87 ? 7.044 -11.594 -10.478 1.00 93.25 87 LEU A O 1
ATOM 664 N N . LEU A 1 88 ? 5.142 -10.796 -11.346 1.00 93.75 88 LEU A N 1
ATOM 665 C CA . LEU A 1 88 ? 4.564 -12.119 -11.595 1.00 93.75 88 LEU A CA 1
ATOM 666 C C . LEU A 1 88 ? 5.449 -12.946 -12.536 1.00 93.75 88 LEU A C 1
ATOM 668 O O . LEU A 1 88 ? 5.701 -14.117 -12.261 1.00 93.75 88 LEU A O 1
ATOM 672 N N . ARG A 1 89 ? 5.983 -12.340 -13.604 1.00 93.38 89 ARG A N 1
ATOM 673 C CA . ARG A 1 89 ? 6.916 -13.016 -14.518 1.00 93.38 89 ARG A CA 1
ATOM 674 C C . ARG A 1 89 ? 8.239 -13.380 -13.836 1.00 93.38 89 ARG A C 1
ATOM 676 O O . ARG A 1 89 ? 8.748 -14.468 -14.082 1.00 93.38 89 ARG A O 1
ATOM 683 N N . LYS A 1 90 ? 8.792 -12.495 -12.998 1.00 90.50 90 LYS A N 1
ATOM 684 C CA . LYS A 1 90 ? 10.063 -12.721 -12.283 1.00 90.50 90 LYS A CA 1
ATOM 685 C C . LYS A 1 90 ? 9.952 -13.856 -11.267 1.00 90.50 90 LYS A C 1
ATOM 687 O O . LYS A 1 90 ? 10.845 -14.694 -11.200 1.00 90.50 90 LYS A O 1
ATOM 692 N N . TYR A 1 91 ? 8.874 -13.876 -10.489 1.00 89.88 91 TYR A N 1
ATOM 693 C CA . TYR A 1 91 ? 8.709 -14.822 -9.386 1.00 89.88 91 TYR A CA 1
ATOM 694 C C . TYR A 1 91 ? 7.945 -16.093 -9.776 1.00 89.88 91 TYR A C 1
ATOM 696 O O . TYR A 1 91 ? 7.945 -17.048 -9.011 1.00 89.88 91 TYR A O 1
ATOM 704 N N . GLY A 1 92 ? 7.348 -16.153 -10.970 1.00 90.94 92 GLY A N 1
ATOM 705 C CA . GLY A 1 92 ? 6.644 -17.346 -11.449 1.00 90.94 92 GLY A CA 1
ATOM 706 C C . GLY A 1 92 ? 5.201 -17.444 -10.953 1.00 90.94 92 GLY A C 1
ATOM 707 O O . GLY A 1 92 ? 4.711 -18.538 -10.693 1.00 90.94 92 GLY A O 1
ATOM 708 N N . GLY A 1 93 ? 4.521 -16.303 -10.821 1.00 91.00 93 GLY A N 1
ATOM 709 C CA . GLY A 1 93 ? 3.113 -16.217 -10.437 1.00 91.00 93 GLY A CA 1
ATOM 710 C C . GLY A 1 93 ? 2.872 -15.584 -9.068 1.00 91.00 93 GLY A C 1
ATOM 711 O O . GLY A 1 93 ? 3.790 -15.166 -8.361 1.00 91.00 93 GLY A O 1
ATOM 712 N N . GLU A 1 94 ? 1.594 -15.483 -8.708 1.00 90.44 94 GLU A N 1
ATOM 713 C CA . GLU A 1 94 ? 1.146 -14.693 -7.560 1.00 90.44 94 GLU A CA 1
ATOM 714 C C . GLU A 1 94 ? 1.531 -15.320 -6.220 1.00 90.44 94 GLU A C 1
ATOM 716 O O . GLU A 1 94 ? 2.009 -14.622 -5.329 1.00 90.44 94 GLU A O 1
ATOM 721 N N . THR A 1 95 ? 1.396 -16.642 -6.087 1.00 89.31 95 THR A N 1
ATOM 722 C CA . THR A 1 95 ? 1.791 -17.353 -4.866 1.00 89.31 95 THR A CA 1
ATOM 723 C C . THR A 1 95 ? 3.278 -17.182 -4.582 1.00 89.31 95 THR A C 1
ATOM 725 O O . THR A 1 95 ? 3.649 -16.852 -3.460 1.00 89.31 95 THR A O 1
ATOM 728 N N . ALA A 1 96 ? 4.132 -17.354 -5.590 1.00 89.38 96 ALA A N 1
ATOM 729 C CA . ALA A 1 96 ? 5.576 -17.223 -5.429 1.00 89.38 96 ALA A CA 1
ATOM 730 C C . ALA A 1 96 ? 6.001 -15.772 -5.153 1.00 89.38 96 ALA A C 1
ATOM 732 O O . ALA A 1 96 ? 6.867 -15.534 -4.312 1.00 89.38 96 ALA A O 1
ATOM 733 N N . LEU A 1 97 ? 5.340 -14.792 -5.781 1.00 91.06 97 LEU A N 1
ATOM 734 C CA . LEU A 1 97 ? 5.526 -13.381 -5.446 1.00 91.06 97 LEU A CA 1
ATOM 735 C C . LEU A 1 97 ? 5.127 -13.084 -3.990 1.00 91.06 97 LEU A C 1
ATOM 737 O O . LEU A 1 97 ? 5.849 -12.374 -3.290 1.00 91.06 97 LEU A O 1
ATOM 741 N N . ALA A 1 98 ? 4.001 -13.629 -3.523 1.00 90.12 98 ALA A N 1
ATOM 742 C CA . ALA A 1 98 ? 3.551 -13.471 -2.144 1.00 90.12 98 ALA A CA 1
ATOM 743 C C . ALA A 1 98 ? 4.528 -14.116 -1.147 1.00 90.12 98 ALA A C 1
ATOM 745 O O . ALA A 1 98 ? 4.841 -13.483 -0.143 1.00 90.12 98 ALA A O 1
ATOM 746 N N . VAL A 1 99 ? 5.063 -15.316 -1.438 1.00 87.44 99 VAL A N 1
ATOM 747 C CA . VAL A 1 99 ? 6.151 -15.929 -0.646 1.00 87.44 99 VAL A CA 1
ATOM 748 C C . VAL A 1 99 ? 7.328 -14.963 -0.557 1.00 87.44 99 VAL A C 1
ATOM 750 O O . VAL A 1 99 ? 7.734 -14.618 0.549 1.00 87.44 99 VAL A O 1
ATOM 753 N N . ALA A 1 100 ? 7.814 -14.474 -1.701 1.00 88.00 100 ALA A N 1
ATOM 754 C CA . ALA A 1 100 ? 9.007 -13.638 -1.746 1.00 88.00 100 ALA A CA 1
ATOM 755 C C . ALA A 1 100 ? 8.849 -12.327 -0.959 1.00 88.00 100 ALA A C 1
ATOM 757 O O . ALA A 1 100 ? 9.770 -11.867 -0.282 1.00 88.00 100 ALA A O 1
ATOM 758 N N . GLN A 1 101 ? 7.669 -11.701 -1.030 1.00 87.75 101 GLN A N 1
ATOM 759 C CA . GLN A 1 101 ? 7.377 -10.492 -0.255 1.00 87.75 101 GLN A CA 1
ATOM 760 C C . GLN A 1 101 ? 7.218 -10.761 1.243 1.00 87.75 101 GLN A C 1
ATOM 762 O O . GLN A 1 101 ? 7.476 -9.864 2.046 1.00 87.75 101 GLN A O 1
ATOM 767 N N . SER A 1 102 ? 6.789 -11.964 1.616 1.00 84.38 102 SER A N 1
ATOM 768 C CA . SER A 1 102 ? 6.572 -12.362 3.004 1.00 84.38 102 SER A CA 1
ATOM 769 C C . SER A 1 102 ? 7.845 -12.855 3.705 1.00 84.38 102 SER A C 1
ATOM 771 O O . SER A 1 102 ? 8.026 -12.565 4.884 1.00 84.38 102 SER A O 1
ATOM 773 N N . ASP A 1 103 ? 8.726 -13.586 3.017 1.00 78.62 103 ASP A N 1
ATOM 774 C CA . ASP A 1 103 ? 9.944 -14.181 3.596 1.00 78.62 103 ASP A CA 1
ATOM 775 C C . ASP A 1 103 ? 11.166 -13.241 3.591 1.00 78.62 103 ASP A C 1
ATOM 777 O O . ASP A 1 103 ? 12.211 -13.566 4.156 1.00 78.62 103 ASP A O 1
ATOM 781 N N . GLY A 1 104 ? 11.032 -12.061 2.978 1.00 68.31 104 GLY A N 1
ATOM 782 C CA . GLY A 1 104 ? 12.094 -11.060 2.891 1.00 68.31 104 GLY A CA 1
ATOM 783 C C . GLY A 1 104 ? 13.135 -11.331 1.801 1.00 68.31 104 GLY A C 1
ATOM 784 O O . GLY A 1 104 ? 14.093 -10.568 1.690 1.00 68.31 104 GLY A O 1
ATOM 785 N N . SER A 1 105 ? 12.950 -12.359 0.964 1.00 68.69 105 SER A N 1
ATOM 786 C CA . SER A 1 105 ? 13.749 -12.571 -0.252 1.00 68.69 105 SER A CA 1
ATOM 787 C C . SER A 1 105 ? 13.455 -11.525 -1.339 1.00 68.69 105 SER A C 1
ATOM 789 O O . SER A 1 105 ? 14.210 -11.385 -2.304 1.00 68.69 105 SER A O 1
ATOM 791 N N . PHE A 1 106 ? 12.382 -10.744 -1.175 1.00 73.75 106 PHE A N 1
ATOM 792 C CA . PHE A 1 106 ? 12.067 -9.599 -2.017 1.00 73.75 106 PHE A CA 1
ATOM 793 C C . PHE A 1 106 ? 13.027 -8.422 -1.794 1.00 73.75 106 PHE A C 1
ATOM 795 O O . PHE A 1 106 ? 13.070 -7.801 -0.730 1.00 73.75 106 PHE A O 1
ATOM 802 N N . THR A 1 107 ? 13.740 -8.037 -2.849 1.00 66.06 107 THR A N 1
ATOM 803 C CA . THR A 1 107 ? 14.640 -6.881 -2.865 1.00 66.06 107 THR A CA 1
ATOM 804 C C . THR A 1 107 ? 13.915 -5.631 -3.374 1.00 66.06 107 THR A C 1
ATOM 806 O O . THR A 1 107 ? 13.952 -5.305 -4.560 1.00 66.06 107 THR A O 1
ATOM 809 N N . SER A 1 108 ? 13.305 -4.855 -2.468 1.00 65.94 108 SER A N 1
ATOM 810 C CA . SER A 1 108 ? 12.589 -3.614 -2.843 1.00 65.94 108 SER A CA 1
ATOM 811 C C . SER A 1 108 ? 13.466 -2.544 -3.503 1.00 65.94 108 SER A C 1
ATOM 813 O O . SER A 1 108 ? 12.965 -1.657 -4.187 1.00 65.94 108 SER A O 1
ATOM 815 N N . LYS A 1 109 ? 14.790 -2.644 -3.338 1.00 63.97 109 LYS A N 1
ATOM 816 C CA . LYS A 1 109 ? 15.766 -1.776 -4.010 1.00 63.97 109 LYS A CA 1
ATOM 817 C C . LYS A 1 109 ? 15.823 -1.988 -5.524 1.00 63.97 109 LYS A C 1
ATOM 819 O O . LYS A 1 109 ? 16.218 -1.072 -6.233 1.00 63.97 109 LYS A O 1
ATOM 824 N N . GLU A 1 110 ? 15.482 -3.183 -5.998 1.00 72.25 110 GLU A N 1
ATOM 825 C CA . GLU A 1 110 ? 15.525 -3.529 -7.421 1.00 72.25 110 GLU A CA 1
ATOM 826 C C . GLU A 1 110 ? 14.162 -3.291 -8.083 1.00 72.25 110 GLU A C 1
ATOM 828 O O . GLU A 1 110 ? 14.105 -2.796 -9.204 1.00 72.25 110 GLU A O 1
ATOM 833 N N . TYR A 1 111 ? 13.066 -3.576 -7.366 1.00 81.12 111 TYR A N 1
ATOM 834 C CA . TYR A 1 111 ? 11.698 -3.365 -7.842 1.00 81.12 111 TYR A CA 1
ATOM 835 C C . TYR A 1 111 ? 10.790 -2.862 -6.711 1.00 81.12 111 TYR A C 1
ATOM 837 O O . TYR A 1 111 ? 10.747 -3.494 -5.652 1.00 81.12 111 TYR A O 1
ATOM 845 N N . PRO A 1 112 ? 10.015 -1.777 -6.909 1.00 91.56 112 PRO A N 1
ATOM 846 C CA . PRO A 1 112 ? 9.028 -1.362 -5.918 1.00 91.56 112 PRO A CA 1
ATOM 847 C C . PRO A 1 112 ? 7.959 -2.449 -5.739 1.00 91.56 112 PRO A C 1
ATOM 849 O O . PRO A 1 112 ? 7.609 -3.166 -6.676 1.00 91.56 112 PRO A O 1
ATOM 852 N N . ARG A 1 113 ? 7.406 -2.589 -4.531 1.00 92.88 113 ARG A N 1
ATOM 853 C CA . ARG A 1 113 ? 6.328 -3.559 -4.284 1.00 92.88 113 ARG A CA 1
ATOM 854 C C . ARG A 1 113 ? 5.039 -3.149 -5.000 1.00 92.88 113 ARG A C 1
ATOM 856 O O . ARG A 1 113 ? 4.556 -2.033 -4.821 1.00 92.88 113 ARG A O 1
ATOM 863 N N . SER A 1 114 ? 4.434 -4.089 -5.725 1.00 95.00 114 SER A N 1
ATOM 864 C CA . SER A 1 114 ? 3.118 -3.930 -6.373 1.00 95.00 114 SER A CA 1
ATOM 865 C C . SER A 1 114 ? 1.926 -4.352 -5.499 1.00 95.00 114 SER A C 1
ATOM 867 O O . SER A 1 114 ? 0.766 -4.265 -5.906 1.00 95.00 114 SER A O 1
ATOM 869 N N . MET A 1 115 ? 2.204 -4.823 -4.285 1.00 95.19 115 MET A N 1
ATOM 870 C CA . MET A 1 115 ? 1.211 -5.215 -3.291 1.00 95.19 115 MET A CA 1
ATOM 871 C C . MET A 1 115 ? 1.620 -4.685 -1.917 1.00 95.19 115 MET A C 1
ATOM 873 O O . MET A 1 115 ? 2.792 -4.378 -1.688 1.00 95.19 115 MET A O 1
ATOM 877 N N . PHE A 1 116 ? 0.666 -4.585 -0.997 1.00 93.81 116 PHE A N 1
ATOM 878 C CA . PHE A 1 116 ? 0.935 -4.186 0.382 1.00 93.81 116 PHE A CA 1
ATOM 879 C C . PHE A 1 116 ? 0.177 -5.062 1.378 1.00 93.81 116 PHE A C 1
ATOM 881 O O . PHE A 1 116 ? -0.934 -5.519 1.107 1.00 93.81 116 PHE A O 1
ATOM 888 N N . SER A 1 117 ? 0.806 -5.324 2.525 1.00 93.38 117 SER A N 1
ATOM 889 C CA . SER A 1 117 ? 0.273 -6.235 3.540 1.00 93.38 117 SER A CA 1
ATOM 890 C C . SER A 1 117 ? -0.896 -5.620 4.304 1.00 93.38 117 SER A C 1
ATOM 892 O O . SER A 1 117 ? -0.865 -4.440 4.674 1.00 93.38 117 SER A O 1
ATOM 894 N N . VAL A 1 118 ? -1.888 -6.453 4.591 1.00 95.44 118 VAL A N 1
ATOM 895 C CA . VAL A 1 118 ? -3.031 -6.174 5.459 1.00 95.44 118 VAL A CA 1
ATOM 896 C C . VAL A 1 118 ? -3.274 -7.378 6.364 1.00 95.44 118 VAL A C 1
ATOM 898 O O . VAL A 1 118 ? -2.817 -8.487 6.084 1.00 95.44 118 VAL A O 1
ATOM 901 N N . THR A 1 119 ? -4.002 -7.174 7.455 1.00 94.94 119 THR A N 1
ATOM 902 C CA . THR A 1 119 ? -4.350 -8.237 8.395 1.00 94.94 119 THR A CA 1
ATOM 903 C C . THR A 1 119 ? -5.825 -8.199 8.768 1.00 94.94 119 THR A C 1
ATOM 905 O O . THR A 1 119 ? -6.396 -7.126 8.870 1.00 94.94 119 THR A O 1
ATOM 908 N N . THR A 1 120 ? -6.465 -9.332 9.020 1.00 95.06 120 THR A N 1
ATOM 909 C CA . THR A 1 120 ? -7.824 -9.390 9.588 1.00 95.06 120 THR A CA 1
ATOM 910 C C . THR A 1 120 ? -7.830 -9.199 11.106 1.00 95.06 120 THR A C 1
ATOM 912 O O . THR A 1 120 ? -8.894 -9.155 11.717 1.00 95.06 120 THR A O 1
ATOM 915 N N . ASN A 1 121 ? -6.656 -9.070 11.734 1.00 94.31 121 ASN A N 1
ATOM 916 C CA . ASN A 1 121 ? -6.514 -8.852 13.167 1.00 94.31 121 ASN A CA 1
ATOM 917 C C . ASN A 1 121 ? -6.087 -7.406 13.460 1.00 94.31 121 ASN A C 1
ATOM 919 O O . ASN A 1 121 ? -4.926 -7.031 13.293 1.00 94.31 121 ASN A O 1
ATOM 923 N N . GLU A 1 122 ? -7.014 -6.600 13.972 1.00 95.19 122 GLU A N 1
ATOM 924 C CA . GLU A 1 122 ? -6.759 -5.199 14.320 1.00 95.19 122 GLU A CA 1
ATOM 925 C C . GLU A 1 122 ? -5.601 -5.026 15.319 1.00 95.19 122 GLU A C 1
ATOM 927 O O . GLU A 1 122 ? -4.805 -4.099 15.186 1.00 95.19 122 GLU A O 1
ATOM 932 N N . SER A 1 123 ? -5.442 -5.934 16.290 1.00 94.19 123 SER A N 1
ATOM 933 C CA . SER A 1 123 ? -4.343 -5.847 17.265 1.00 94.19 123 SER A CA 1
ATOM 934 C C . SER A 1 123 ? -2.967 -5.984 16.602 1.00 94.19 123 SER A C 1
ATOM 936 O O . SER A 1 123 ? -2.016 -5.304 16.992 1.00 94.19 123 SER A O 1
ATOM 938 N N . VAL A 1 124 ? -2.872 -6.797 15.544 1.00 92.88 124 VAL A N 1
ATOM 939 C CA . VAL A 1 124 ? -1.657 -6.929 14.732 1.00 92.88 124 VAL A CA 1
ATOM 940 C C . VAL A 1 124 ? -1.402 -5.633 13.967 1.00 92.88 124 VAL A C 1
ATOM 942 O O . VAL A 1 124 ? -0.282 -5.126 14.000 1.00 92.88 124 VAL A O 1
ATOM 945 N N . ALA A 1 125 ? -2.432 -5.038 13.358 1.00 95.06 125 ALA A N 1
ATOM 946 C CA . ALA A 1 125 ? -2.308 -3.737 12.703 1.00 95.06 125 ALA A CA 1
ATOM 947 C C . ALA A 1 125 ? -1.847 -2.648 13.690 1.00 95.06 125 ALA A C 1
ATOM 949 O O . ALA A 1 125 ? -0.881 -1.941 13.415 1.00 95.06 125 ALA A O 1
ATOM 950 N N . ARG A 1 126 ? -2.436 -2.570 14.889 1.00 95.56 126 ARG A N 1
ATOM 951 C CA . ARG A 1 126 ? -2.005 -1.631 15.941 1.00 95.56 126 ARG A CA 1
ATOM 952 C C . ARG A 1 126 ? -0.541 -1.821 16.336 1.00 95.56 126 ARG A C 1
ATOM 954 O O . ARG A 1 126 ? 0.146 -0.834 16.571 1.00 95.56 126 ARG A O 1
ATOM 961 N N . ARG A 1 127 ? -0.027 -3.057 16.336 1.00 93.25 127 ARG A N 1
ATOM 962 C CA . ARG A 1 127 ? 1.402 -3.323 16.573 1.00 93.25 127 ARG A CA 1
ATOM 963 C C . ARG A 1 127 ? 2.296 -2.697 15.499 1.00 93.25 127 ARG A C 1
ATOM 965 O O . ARG A 1 127 ? 3.351 -2.175 15.839 1.00 93.25 127 ARG A O 1
ATOM 972 N N . PHE A 1 128 ? 1.888 -2.729 14.230 1.00 90.94 128 PHE A N 1
ATOM 973 C CA . PHE A 1 128 ? 2.631 -2.097 13.128 1.00 90.94 128 PHE A CA 1
ATOM 974 C C . PHE A 1 128 ? 2.511 -0.569 13.106 1.00 90.94 128 PHE A C 1
ATOM 976 O O . PHE A 1 128 ? 3.407 0.103 12.609 1.00 90.94 128 PHE A O 1
ATOM 983 N N . ALA A 1 129 ? 1.440 -0.020 13.676 1.00 95.06 129 ALA A N 1
ATOM 984 C CA . ALA A 1 129 ? 1.282 1.415 13.899 1.00 95.06 129 ALA A CA 1
ATOM 985 C C . ALA A 1 129 ? 1.918 1.895 15.221 1.00 95.06 129 ALA A C 1
ATOM 987 O O . ALA A 1 129 ? 1.756 3.056 15.588 1.00 95.06 129 ALA A O 1
ATOM 988 N N . ASN A 1 130 ? 2.622 1.030 15.962 1.00 91.19 130 ASN A N 1
ATOM 989 C CA . ASN A 1 130 ? 3.226 1.391 17.242 1.00 91.19 130 ASN A CA 1
ATOM 990 C C . ASN A 1 130 ? 4.502 2.223 17.021 1.00 91.19 130 ASN A C 1
ATOM 992 O O . ASN A 1 130 ? 5.616 1.702 17.015 1.00 91.19 130 ASN A O 1
ATOM 996 N N . GLY A 1 131 ? 4.323 3.521 16.793 1.00 91.06 131 GLY A N 1
ATOM 997 C CA . GLY A 1 131 ? 5.394 4.490 16.600 1.00 91.06 131 GLY A CA 1
ATOM 998 C C . GLY A 1 131 ? 4.850 5.908 16.390 1.00 91.06 131 GLY A C 1
ATOM 999 O O . GLY A 1 131 ? 3.644 6.083 16.204 1.00 91.06 131 GLY A O 1
ATOM 1000 N N . PRO A 1 132 ? 5.713 6.939 16.432 1.00 92.75 132 PRO A N 1
ATOM 1001 C CA . PRO A 1 132 ? 5.298 8.320 16.201 1.00 92.75 132 PRO A CA 1
ATOM 1002 C C . PRO A 1 132 ? 4.570 8.480 14.862 1.00 92.75 132 PRO A C 1
ATOM 1004 O O . PRO A 1 132 ? 5.075 8.049 13.829 1.00 92.75 132 PRO A O 1
ATOM 1007 N N . GLY A 1 133 ? 3.386 9.096 14.895 1.00 92.38 133 GLY A N 1
ATOM 1008 C CA . GLY A 1 133 ? 2.561 9.317 13.703 1.00 92.38 133 GLY A CA 1
ATOM 1009 C C . GLY A 1 133 ? 1.889 8.063 13.141 1.00 92.38 133 GLY A C 1
ATOM 1010 O O . GLY A 1 133 ? 1.273 8.154 12.087 1.00 92.38 133 GLY A O 1
ATOM 1011 N N . GLY A 1 134 ? 1.985 6.913 13.817 1.00 96.25 134 GLY A N 1
ATOM 1012 C CA . GLY A 1 134 ? 1.368 5.678 13.356 1.00 96.25 134 GLY A CA 1
ATOM 1013 C C . GLY A 1 134 ? -0.153 5.771 13.279 1.00 96.25 134 GLY A C 1
ATOM 1014 O O . GLY A 1 134 ? -0.810 6.209 14.224 1.00 96.25 134 GLY A O 1
ATOM 1015 N N . LYS A 1 135 ? -0.709 5.316 12.156 1.00 97.56 135 LYS A N 1
ATOM 1016 C CA . LYS A 1 135 ? -2.153 5.251 11.910 1.00 97.56 135 LYS A CA 1
ATOM 1017 C C . LYS A 1 135 ? -2.576 3.821 11.599 1.00 97.56 135 LYS A C 1
ATOM 1019 O O . LYS A 1 135 ? -1.802 3.027 11.051 1.00 97.56 135 LYS A O 1
ATOM 1024 N N . VAL A 1 136 ? -3.821 3.499 11.938 1.00 97.88 136 VAL A N 1
ATOM 1025 C CA . VAL A 1 136 ? -4.466 2.241 11.556 1.00 97.88 136 VAL A CA 1
ATOM 1026 C C . VAL A 1 136 ? -5.608 2.547 10.608 1.00 97.88 136 VAL A C 1
ATOM 1028 O O . VAL A 1 136 ? -6.411 3.439 10.847 1.00 97.88 136 VAL A O 1
ATOM 1031 N N . TYR A 1 137 ? -5.690 1.772 9.543 1.00 98.25 137 TYR A N 1
ATOM 1032 C CA . TYR A 1 137 ? -6.705 1.882 8.517 1.00 98.25 137 TYR A CA 1
ATOM 1033 C C . TYR A 1 137 ? -7.512 0.594 8.437 1.00 98.25 137 TYR A C 1
ATOM 1035 O O . TYR A 1 137 ? -6.964 -0.483 8.670 1.00 98.25 137 TYR A O 1
ATOM 1043 N N . SER A 1 138 ? -8.782 0.688 8.053 1.00 98.25 138 SER A N 1
ATOM 1044 C CA . SER A 1 138 ? -9.664 -0.456 7.817 1.00 98.25 138 SER A CA 1
ATOM 1045 C C . SER A 1 138 ? -10.360 -0.385 6.459 1.00 98.25 138 SER A C 1
ATOM 1047 O O . SER A 1 138 ? -10.617 0.697 5.932 1.00 98.25 138 SER A O 1
ATOM 1049 N N . ALA A 1 139 ? -10.648 -1.545 5.877 1.00 97.62 139 ALA A N 1
ATOM 1050 C CA . ALA A 1 139 ? -11.466 -1.668 4.678 1.00 97.62 139 ALA A CA 1
ATOM 1051 C C . ALA A 1 139 ? -12.226 -2.993 4.692 1.00 97.62 139 ALA A C 1
ATOM 1053 O O . ALA A 1 139 ? -11.729 -4.001 5.192 1.00 97.62 139 ALA A O 1
ATOM 1054 N N . THR A 1 140 ? -13.415 -3.001 4.093 1.00 96.44 140 THR A N 1
ATOM 1055 C CA . THR A 1 140 ? -14.127 -4.237 3.749 1.00 96.44 140 THR A CA 1
ATOM 1056 C C . THR A 1 140 ? -13.838 -4.563 2.288 1.00 96.44 140 THR A C 1
ATOM 1058 O O . THR A 1 140 ? -14.088 -3.733 1.412 1.00 96.44 140 THR A O 1
ATOM 1061 N N . ILE A 1 141 ? -13.258 -5.735 2.032 1.00 93.81 141 ILE A N 1
ATOM 1062 C CA . ILE A 1 141 ? -12.767 -6.140 0.710 1.00 93.81 141 ILE A CA 1
ATOM 1063 C C . ILE A 1 141 ? -13.337 -7.524 0.366 1.00 93.81 141 ILE A C 1
ATOM 1065 O O . ILE A 1 141 ? -13.350 -8.399 1.236 1.00 93.81 141 ILE A O 1
ATOM 1069 N N . PRO A 1 142 ? -13.773 -7.776 -0.885 1.00 92.62 142 PRO A N 1
ATOM 1070 C CA . PRO A 1 142 ? -14.085 -9.130 -1.324 1.00 92.62 142 PRO A CA 1
ATOM 1071 C C . PRO A 1 142 ? -12.852 -10.025 -1.185 1.00 92.62 142 PRO A C 1
ATOM 1073 O O . PRO A 1 142 ? -11.781 -9.693 -1.692 1.00 92.62 142 PRO A O 1
ATOM 1076 N N . LYS A 1 143 ? -12.991 -11.187 -0.554 1.00 88.94 143 LYS A N 1
ATOM 1077 C CA . LYS A 1 143 ? -11.870 -12.095 -0.282 1.00 88.94 143 LYS A CA 1
ATOM 1078 C C . LYS A 1 143 ? -11.132 -12.539 -1.548 1.00 88.94 143 LYS A C 1
ATOM 1080 O O . LYS A 1 143 ? -9.920 -12.701 -1.503 1.00 88.94 143 LYS A O 1
ATOM 1085 N N . GLY A 1 144 ? -11.823 -12.656 -2.688 1.00 86.56 144 GLY A N 1
ATOM 1086 C CA . GLY A 1 144 ? -11.194 -12.949 -3.988 1.00 86.56 144 GLY A CA 1
ATOM 1087 C C . GLY A 1 144 ? -10.252 -11.851 -4.518 1.00 86.56 144 GLY A C 1
ATOM 1088 O O . GLY A 1 144 ? -9.446 -12.105 -5.410 1.00 86.56 144 GLY A O 1
ATOM 1089 N N . MET A 1 145 ? -10.316 -10.635 -3.965 1.00 88.69 145 MET A N 1
ATOM 1090 C CA . MET A 1 145 ? -9.401 -9.533 -4.297 1.00 88.69 145 MET A CA 1
ATOM 1091 C C . MET A 1 145 ? -8.129 -9.533 -3.443 1.00 88.69 145 MET A C 1
ATOM 1093 O O . MET A 1 145 ? -7.205 -8.769 -3.728 1.00 88.69 145 MET A O 1
ATOM 1097 N N . LEU A 1 146 ? -8.071 -10.383 -2.416 1.00 91.88 146 LEU A N 1
ATOM 1098 C CA . LEU A 1 146 ? -6.934 -10.520 -1.518 1.00 91.88 146 LEU A CA 1
ATOM 1099 C C . LEU A 1 146 ? -6.043 -11.687 -1.942 1.00 91.88 146 LEU A C 1
ATOM 1101 O O . LEU A 1 146 ? -6.525 -12.740 -2.354 1.00 91.88 146 LEU A O 1
ATOM 1105 N N . VAL A 1 147 ? -4.736 -11.522 -1.762 1.00 91.00 147 VAL A N 1
ATOM 1106 C CA . VAL A 1 147 ? -3.759 -12.604 -1.931 1.00 91.00 147 VAL A CA 1
ATOM 1107 C C . VAL A 1 147 ? -3.361 -13.101 -0.552 1.00 91.00 147 VAL A C 1
ATOM 1109 O O . VAL A 1 147 ? -2.857 -12.328 0.260 1.00 91.00 147 VAL A O 1
ATOM 1112 N N . ARG A 1 148 ? -3.599 -14.377 -0.247 1.00 88.00 148 ARG A N 1
ATOM 1113 C CA . ARG A 1 148 ? -3.232 -14.942 1.060 1.00 88.00 148 ARG A CA 1
ATOM 1114 C C . ARG A 1 148 ? -1.712 -15.015 1.197 1.00 88.00 148 ARG A C 1
ATOM 1116 O O . ARG A 1 148 ? -1.039 -15.475 0.276 1.00 88.00 148 ARG A O 1
ATOM 1123 N N . GLN A 1 149 ? -1.180 -14.620 2.353 1.00 80.75 149 GLN A N 1
ATOM 1124 C CA . GLN A 1 149 ? 0.240 -14.808 2.640 1.00 80.75 149 GLN A CA 1
ATOM 1125 C C . GLN A 1 149 ? 0.538 -16.287 2.946 1.00 80.75 149 GLN A C 1
ATOM 1127 O O . GLN A 1 149 ? -0.110 -16.869 3.817 1.00 80.75 149 GLN A O 1
ATOM 1132 N N . PRO A 1 150 ? 1.498 -16.922 2.252 1.00 70.31 150 PRO A N 1
ATOM 1133 C CA . PRO A 1 150 ? 1.742 -18.365 2.356 1.00 70.31 150 PRO A CA 1
ATOM 1134 C C . PRO A 1 150 ? 2.681 -18.787 3.507 1.00 70.31 150 PRO A C 1
ATOM 1136 O O . PRO A 1 150 ? 3.236 -19.882 3.470 1.00 70.31 150 PRO A O 1
ATOM 1139 N N . LEU A 1 151 ? 2.887 -17.962 4.538 1.00 61.78 151 LEU A N 1
ATOM 1140 C CA . LEU A 1 151 ? 3.808 -18.303 5.630 1.00 61.78 151 LEU A CA 1
ATOM 1141 C C . LEU A 1 151 ? 3.199 -19.339 6.587 1.00 61.78 151 LEU A C 1
ATOM 1143 O O . LEU A 1 151 ? 2.107 -19.143 7.116 1.00 61.78 151 LEU A O 1
ATOM 1147 N N . SER A 1 152 ? 3.950 -20.401 6.888 1.00 51.00 152 SER A N 1
ATOM 1148 C CA . SER A 1 152 ? 3.547 -21.479 7.808 1.00 51.00 152 SER A CA 1
ATOM 1149 C C . SER A 1 152 ? 3.341 -21.026 9.259 1.00 51.00 152 SER A C 1
ATOM 1151 O O . SER A 1 152 ? 2.701 -21.732 10.033 1.00 51.00 152 SER A O 1
ATOM 1153 N N . SER A 1 153 ? 3.889 -19.867 9.635 1.00 54.25 153 SER A N 1
ATOM 1154 C CA . SER A 1 153 ? 3.709 -19.216 10.940 1.00 54.25 153 SER A CA 1
ATOM 1155 C C . SER A 1 153 ? 2.642 -18.116 10.936 1.00 54.25 153 SER A C 1
ATOM 1157 O O . SER A 1 153 ? 2.350 -17.552 11.992 1.00 54.25 153 SER A O 1
ATOM 1159 N N . SER A 1 154 ? 2.079 -17.775 9.772 1.00 51.91 154 SER A N 1
ATOM 1160 C CA . SER A 1 154 ? 1.080 -16.718 9.667 1.00 51.91 154 SER A CA 1
ATOM 1161 C C . SER A 1 154 ? -0.285 -17.279 10.052 1.00 51.91 154 SER A C 1
ATOM 1163 O O . SER A 1 154 ? -0.848 -18.146 9.383 1.00 51.91 154 SER A O 1
ATOM 1165 N N . ASN A 1 155 ? -0.797 -16.808 11.189 1.00 52.78 155 ASN A N 1
ATOM 1166 C CA . ASN A 1 155 ? -2.076 -17.213 11.768 1.00 52.78 155 ASN A CA 1
ATOM 1167 C C . ASN A 1 155 ? -3.251 -16.742 10.893 1.00 52.78 155 ASN A C 1
ATOM 1169 O O . ASN A 1 155 ? -3.914 -15.791 11.275 1.00 52.78 155 ASN A O 1
ATOM 1173 N N . GLU A 1 156 ? -3.488 -17.337 9.719 1.00 58.03 156 GLU A N 1
ATOM 1174 C CA . GLU A 1 156 ? -4.678 -17.206 8.835 1.00 58.03 156 GLU A CA 1
ATOM 1175 C C . GLU A 1 156 ? -5.183 -15.789 8.477 1.00 58.03 156 GLU A C 1
ATOM 1177 O O . GLU A 1 156 ? -6.159 -15.635 7.740 1.00 58.03 156 GLU A O 1
ATOM 1182 N N . SER A 1 157 ? -4.507 -14.752 8.954 1.00 74.06 157 SER A N 1
ATOM 1183 C CA . SER A 1 157 ? -5.037 -13.401 9.063 1.00 74.06 157 SER A CA 1
ATOM 1184 C C . SER A 1 157 ? -4.290 -12.428 8.174 1.00 74.06 157 SER A C 1
ATOM 1186 O O . SER A 1 157 ? -4.719 -11.290 8.078 1.00 74.06 157 SER A O 1
ATOM 1188 N N . GLU A 1 158 ? -3.175 -12.816 7.555 1.00 86.88 158 GLU A N 1
ATOM 1189 C CA . GLU A 1 158 ? -2.361 -11.914 6.742 1.00 86.88 158 GLU A CA 1
ATOM 1190 C C . GLU A 1 158 ? -2.636 -12.108 5.251 1.00 86.88 158 GLU A C 1
ATOM 1192 O O . GLU A 1 158 ? -2.601 -13.214 4.701 1.00 86.88 158 GLU A O 1
ATOM 1197 N N . TYR A 1 159 ? -2.904 -10.987 4.593 1.00 92.94 159 TYR A N 1
ATOM 1198 C CA . TYR A 1 159 ? -3.215 -10.913 3.178 1.00 92.94 159 TYR A CA 1
ATOM 1199 C C . TYR A 1 159 ? -2.412 -9.786 2.535 1.00 92.94 159 TYR A C 1
ATOM 1201 O O . TYR A 1 159 ? -1.875 -8.905 3.206 1.00 92.94 159 TYR A O 1
ATOM 1209 N N . PHE A 1 160 ? -2.377 -9.782 1.213 1.00 94.44 160 PHE A N 1
ATOM 1210 C CA . PHE A 1 160 ? -1.944 -8.649 0.421 1.00 94.44 160 PHE A CA 1
ATOM 1211 C C . PHE A 1 160 ? -3.111 -8.060 -0.364 1.00 94.44 160 PHE A C 1
ATOM 1213 O O . PHE A 1 160 ? -3.971 -8.783 -0.873 1.00 94.44 160 PHE A O 1
ATOM 1220 N N . VAL A 1 161 ? -3.090 -6.737 -0.502 1.00 95.00 161 VAL A N 1
ATOM 1221 C CA . VAL A 1 161 ? -3.900 -5.988 -1.464 1.00 95.00 161 VAL A CA 1
ATOM 1222 C C . VAL A 1 161 ? -3.013 -5.619 -2.650 1.00 95.00 161 VAL A C 1
ATOM 1224 O O . VAL A 1 161 ? -1.884 -5.154 -2.470 1.00 95.00 161 VAL A O 1
ATOM 1227 N N . ARG A 1 162 ? -3.522 -5.823 -3.867 1.00 94.69 162 ARG A N 1
ATOM 1228 C CA . ARG A 1 162 ? -2.840 -5.442 -5.111 1.00 94.69 162 ARG A CA 1
ATOM 1229 C C . ARG A 1 162 ? -3.040 -3.955 -5.374 1.00 94.69 162 ARG A C 1
ATOM 1231 O O . ARG A 1 162 ? -4.169 -3.475 -5.333 1.00 94.69 162 ARG A O 1
ATOM 1238 N N . GLY A 1 163 ? -1.971 -3.244 -5.713 1.00 95.19 163 GLY A N 1
ATOM 1239 C CA . GLY A 1 163 ? -2.061 -1.848 -6.130 1.00 95.19 163 GLY A CA 1
ATOM 1240 C C . GLY A 1 163 ? -2.634 -0.948 -5.058 1.00 95.19 163 GLY A C 1
ATOM 1241 O O . GLY A 1 163 ? -1.926 -0.604 -4.126 1.00 95.19 163 GLY A O 1
ATOM 1242 N N . MET A 1 164 ? -3.886 -0.532 -5.195 1.00 96.12 164 MET A N 1
ATOM 1243 C CA . MET A 1 164 ? -4.488 0.441 -4.293 1.00 96.12 164 MET A CA 1
ATOM 1244 C C . MET A 1 164 ? -5.937 0.115 -3.980 1.00 96.12 164 MET A C 1
ATOM 1246 O O . MET A 1 164 ? -6.643 -0.488 -4.787 1.00 96.12 164 MET A O 1
ATOM 1250 N N . TRP A 1 165 ? -6.381 0.538 -2.802 1.00 97.44 165 TRP A N 1
ATOM 1251 C CA . TRP A 1 165 ? -7.750 0.331 -2.354 1.00 97.44 165 TRP A CA 1
ATOM 1252 C C . TRP A 1 165 ? -8.193 1.450 -1.419 1.00 97.44 165 TRP A C 1
ATOM 1254 O O . TRP A 1 165 ? -7.366 2.098 -0.774 1.00 97.44 165 TRP A O 1
ATOM 1264 N N . LYS A 1 166 ? -9.506 1.670 -1.333 1.00 97.56 166 LYS A N 1
ATOM 1265 C CA . LYS A 1 166 ? -10.082 2.674 -0.440 1.00 97.56 166 LYS A CA 1
ATOM 1266 C C . LYS A 1 166 ? -10.125 2.160 0.994 1.00 97.56 166 LYS A C 1
ATOM 1268 O O . LYS A 1 166 ? -10.725 1.122 1.259 1.00 97.56 166 LYS A O 1
ATOM 1273 N N . PHE A 1 167 ? -9.540 2.919 1.906 1.00 97.75 167 PHE A N 1
ATOM 1274 C CA . PHE A 1 167 ? -9.512 2.607 3.329 1.00 97.75 167 PHE A CA 1
ATOM 1275 C C . PHE A 1 167 ? -10.088 3.767 4.142 1.00 97.75 167 PHE A C 1
ATOM 1277 O O . PHE A 1 167 ? -10.079 4.916 3.704 1.00 97.75 167 PHE A O 1
ATOM 1284 N N . GLU A 1 168 ? -10.553 3.471 5.347 1.00 97.94 168 GLU A N 1
ATOM 1285 C CA . GLU A 1 168 ? -10.964 4.458 6.342 1.00 97.94 168 GLU A CA 1
ATOM 1286 C C . GLU A 1 168 ? -9.981 4.426 7.512 1.00 97.94 168 GLU A C 1
ATOM 1288 O O . GLU A 1 168 ? -9.619 3.350 7.991 1.00 97.94 168 GLU A O 1
ATOM 1293 N N . GLU A 1 169 ? -9.522 5.593 7.961 1.00 97.00 169 GLU A N 1
ATOM 1294 C CA . GLU A 1 169 ? -8.679 5.697 9.155 1.00 97.00 169 GLU A CA 1
ATOM 1295 C C . GLU A 1 169 ? -9.508 5.358 10.402 1.00 97.00 169 GLU A C 1
ATOM 1297 O O . GLU A 1 169 ? -10.576 5.934 10.630 1.00 97.00 169 GLU A O 1
ATOM 1302 N N . LEU A 1 170 ? -9.017 4.415 11.205 1.00 93.88 170 LEU A N 1
ATOM 1303 C CA . LEU A 1 170 ? -9.592 4.080 12.500 1.00 93.88 170 LEU A CA 1
ATOM 1304 C C . LEU A 1 170 ? -9.108 5.089 13.537 1.00 93.88 170 LEU A C 1
ATOM 1306 O O . LEU A 1 170 ? -7.908 5.190 13.798 1.00 93.88 170 LEU A O 1
ATOM 1310 N N . LYS A 1 171 ? -10.065 5.811 14.120 1.00 81.31 171 LYS A N 1
ATOM 1311 C CA . LYS A 1 171 ? -9.838 6.769 15.206 1.00 81.31 171 LYS A CA 1
ATOM 1312 C C . LYS A 1 171 ? -9.678 6.077 16.555 1.00 81.31 171 LYS A C 1
ATOM 1314 O O . LYS A 1 171 ? -10.315 5.018 16.759 1.00 81.31 171 LYS A O 1
#

Foldseek 3Di:
DDDDDDDPPPPDDDDDPPPPDLPQQQDKAKKKAKAQDPLQVVLCVVPLKRFFQQLSVQLVVCCVVPVDNVVSNVSSVVRLVVLVVVLCVVQVHDQSSLQCVVVVVDDCVVGGDQKDKIWSDVVVNVVNQPDPNMWMKMDIDRPSQWADRPDPPDPRTMTIHGTMDRIDIDD